Protein AF-A0A1D2M9D1-F1 (afdb_monomer_lite)

Foldseek 3Di:
DCPVVVVVVVVVVVVVVVVVVVVVVVVVLVVQLPDDADADDPDQPVNASHKHKFKFFWDPVLKAWADFDFDDDPVCVVVVVVVPDDPPDPPPGQTWTWIWIWTQTPPPRDIDIDGPDTDGHPCPVVPPPDGDMDMDIDGDHDADDDDPPFDQDDPPDSYGNGDDDPD

Structure (mmCIF, N/CA/C/O backbone):
data_AF-A0A1D2M9D1-F1
#
_entry.id   AF-A0A1D2M9D1-F1
#
loop_
_atom_site.group_PDB
_atom_site.id
_atom_site.type_symbol
_atom_site.label_atom_id
_atom_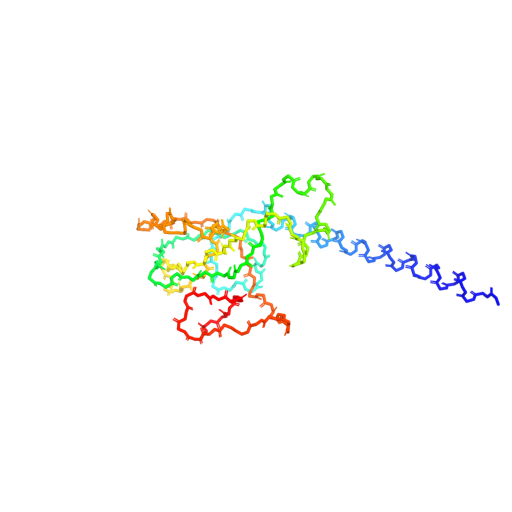site.label_alt_id
_atom_site.label_comp_id
_atom_site.label_asym_id
_atom_site.label_entity_id
_atom_site.label_seq_id
_atom_site.pdbx_PDB_ins_code
_atom_site.Cartn_x
_atom_site.Cartn_y
_atom_site.Cartn_z
_atom_site.occupancy
_atom_site.B_iso_or_equiv
_atom_site.auth_seq_id
_atom_site.auth_comp_id
_atom_site.auth_asym_id
_atom_site.auth_atom_id
_atom_site.pdbx_PDB_model_num
ATOM 1 N N . MET A 1 1 ? 38.307 11.475 -31.146 1.00 76.56 1 MET A N 1
ATOM 2 C CA . MET A 1 1 ? 37.124 12.365 -31.066 1.00 76.56 1 MET A CA 1
ATOM 3 C C . MET A 1 1 ? 35.789 11.645 -31.369 1.00 76.56 1 MET A C 1
ATOM 5 O O . MET A 1 1 ? 34.865 12.279 -31.848 1.00 76.56 1 MET A O 1
ATOM 9 N N . LEU A 1 2 ? 35.633 10.344 -31.051 1.00 90.38 2 LEU A N 1
ATOM 10 C CA . LEU A 1 2 ? 34.384 9.578 -31.298 1.00 90.38 2 LEU A CA 1
ATOM 11 C C . LEU A 1 2 ? 33.708 9.040 -30.022 1.00 90.38 2 LEU A C 1
ATOM 13 O O . LEU A 1 2 ? 32.602 8.518 -30.074 1.00 90.38 2 LEU A O 1
ATOM 17 N N . VAL A 1 3 ? 34.332 9.207 -28.856 1.00 94.12 3 VAL A N 1
ATOM 18 C CA . VAL A 1 3 ? 33.818 8.679 -27.579 1.00 94.12 3 VAL A CA 1
ATOM 19 C C . VAL A 1 3 ? 32.537 9.400 -27.137 1.00 94.12 3 VAL A C 1
ATOM 21 O O . VAL A 1 3 ? 31.593 8.768 -26.668 1.00 94.12 3 VAL A O 1
ATOM 24 N N . ILE A 1 4 ? 32.472 10.718 -27.338 1.00 92.62 4 ILE A N 1
ATOM 25 C CA . ILE A 1 4 ? 31.318 11.555 -26.973 1.00 92.62 4 ILE A CA 1
ATOM 26 C C . ILE A 1 4 ? 30.050 11.176 -27.767 1.00 92.62 4 ILE A C 1
ATOM 28 O O . ILE A 1 4 ? 29.023 10.912 -27.135 1.00 92.62 4 ILE A O 1
ATOM 32 N N . PRO A 1 5 ? 30.071 11.085 -29.115 1.00 92.75 5 PRO A N 1
ATOM 33 C CA . PRO A 1 5 ? 28.871 10.700 -29.859 1.00 92.75 5 PRO A CA 1
ATOM 34 C C . PRO A 1 5 ? 28.446 9.252 -29.581 1.00 92.75 5 PRO A C 1
ATOM 36 O O . PRO A 1 5 ? 27.258 8.992 -29.406 1.00 92.75 5 PRO A O 1
ATOM 39 N N . VAL A 1 6 ? 29.394 8.317 -29.452 1.00 95.50 6 VAL A N 1
ATOM 40 C CA . VAL A 1 6 ? 29.083 6.904 -29.170 1.00 95.50 6 VAL A CA 1
ATOM 41 C C . VAL A 1 6 ? 28.441 6.734 -27.791 1.00 95.50 6 VAL A C 1
ATOM 43 O O . VAL A 1 6 ? 27.422 6.057 -27.666 1.00 95.50 6 VAL A O 1
ATOM 46 N N . SER A 1 7 ? 28.991 7.379 -26.758 1.00 94.94 7 SER A N 1
ATOM 47 C CA . SER A 1 7 ? 28.435 7.310 -25.399 1.00 94.94 7 SER A CA 1
ATOM 48 C C . SER A 1 7 ? 27.043 7.935 -25.313 1.00 94.94 7 SER A C 1
ATOM 50 O O . SER A 1 7 ? 26.147 7.338 -24.721 1.00 94.94 7 SER A O 1
ATOM 52 N N . THR A 1 8 ? 26.815 9.079 -25.960 1.00 94.25 8 THR A N 1
ATOM 53 C CA . THR A 1 8 ? 25.507 9.754 -25.930 1.00 94.25 8 THR A CA 1
ATOM 54 C C . THR A 1 8 ? 24.432 8.943 -26.655 1.00 94.25 8 THR A C 1
ATOM 56 O O . THR A 1 8 ? 23.313 8.828 -26.156 1.00 94.25 8 THR A O 1
ATOM 59 N N . LEU A 1 9 ? 24.766 8.307 -27.783 1.00 95.56 9 LEU A N 1
ATOM 60 C CA . LEU A 1 9 ? 23.853 7.396 -28.480 1.00 95.56 9 LEU A CA 1
ATOM 61 C C . LEU A 1 9 ? 23.548 6.147 -27.647 1.00 95.56 9 LEU A C 1
ATOM 63 O O . LEU A 1 9 ? 22.383 5.770 -27.518 1.00 95.56 9 LEU A O 1
ATOM 67 N N . ALA A 1 10 ? 24.565 5.540 -27.029 1.00 95.19 10 ALA A N 1
ATOM 68 C CA . ALA A 1 10 ? 24.378 4.397 -26.138 1.00 95.19 10 ALA A CA 1
ATOM 69 C C . ALA A 1 10 ? 23.467 4.748 -24.947 1.00 95.19 10 ALA A C 1
ATOM 71 O O . ALA A 1 10 ? 22.543 3.995 -24.625 1.00 95.19 10 ALA A O 1
ATOM 72 N N . LEU A 1 11 ? 23.668 5.922 -24.336 1.00 95.88 11 LEU A N 1
ATOM 73 C CA . LEU A 1 11 ? 22.806 6.429 -23.268 1.00 95.88 11 LEU A CA 1
ATOM 74 C C . LEU A 1 11 ? 21.382 6.707 -23.764 1.00 95.88 11 LEU A C 1
ATOM 76 O O . LEU A 1 11 ? 20.429 6.340 -23.078 1.00 95.88 11 LEU A O 1
ATOM 80 N N . GLY A 1 12 ? 21.218 7.307 -24.945 1.00 95.62 12 GLY A N 1
ATOM 81 C CA . GLY A 1 12 ? 19.906 7.576 -25.538 1.00 95.62 12 GLY A CA 1
ATOM 82 C C . GLY A 1 12 ? 19.109 6.294 -25.787 1.00 95.62 12 GLY A C 1
ATOM 83 O O . GLY A 1 12 ? 17.948 6.189 -25.387 1.00 95.62 12 GLY A O 1
ATOM 84 N N . ILE A 1 13 ? 19.752 5.271 -26.355 1.00 95.50 13 ILE A N 1
ATOM 85 C CA . ILE A 1 13 ? 19.149 3.947 -26.560 1.00 95.50 13 ILE A CA 1
ATOM 86 C C . ILE A 1 13 ? 18.736 3.337 -25.215 1.00 95.50 13 ILE A C 1
ATOM 88 O O . ILE A 1 13 ? 17.598 2.884 -25.059 1.00 95.50 13 ILE A O 1
ATOM 92 N N . TRP A 1 14 ? 19.620 3.372 -24.214 1.00 95.50 14 TRP A N 1
ATOM 93 C CA . TRP A 1 14 ? 19.312 2.856 -22.881 1.00 95.50 14 TRP A CA 1
ATOM 94 C C . TRP A 1 14 ? 18.129 3.580 -22.233 1.00 95.50 14 TRP A C 1
ATOM 96 O O . TRP A 1 14 ? 17.254 2.928 -21.660 1.00 95.50 14 TRP A O 1
ATOM 106 N N . GLN A 1 15 ? 18.055 4.908 -22.353 1.00 93.19 15 GLN A N 1
ATOM 107 C CA . GLN A 1 15 ? 16.934 5.687 -21.830 1.00 93.19 15 GLN A CA 1
ATOM 108 C C . GLN A 1 15 ? 15.599 5.247 -22.440 1.00 93.19 15 GLN A C 1
ATOM 110 O O . GLN A 1 15 ? 14.628 5.079 -21.698 1.00 93.19 15 GLN A O 1
ATOM 115 N N . VAL A 1 16 ? 15.546 4.976 -23.750 1.00 92.88 16 VAL A N 1
ATOM 116 C CA . VAL A 1 16 ? 14.332 4.475 -24.418 1.00 92.88 16 VAL A CA 1
ATOM 117 C C . VAL A 1 16 ? 13.948 3.088 -23.901 1.00 92.88 16 VAL A C 1
ATOM 119 O O . VAL A 1 16 ? 12.788 2.868 -23.543 1.00 92.88 16 VAL A O 1
ATOM 122 N N . PHE A 1 17 ? 14.900 2.157 -23.785 1.00 92.25 17 PHE A N 1
ATOM 123 C CA . PHE A 1 17 ? 14.633 0.832 -23.209 1.00 92.25 17 PHE A CA 1
ATOM 124 C C . PHE A 1 17 ? 14.141 0.923 -21.763 1.00 92.25 17 PHE A C 1
ATOM 126 O O . PHE A 1 17 ? 13.150 0.290 -21.389 1.00 92.25 17 PHE A O 1
ATOM 133 N N . ARG A 1 18 ? 14.791 1.760 -20.950 1.00 93.44 18 ARG A N 1
ATOM 134 C CA . ARG A 1 18 ? 14.426 1.990 -19.551 1.00 93.44 18 ARG A CA 1
ATOM 135 C C . ARG A 1 18 ? 13.030 2.591 -19.425 1.00 93.44 18 ARG A C 1
ATOM 137 O O . ARG A 1 18 ? 12.277 2.198 -18.533 1.00 93.44 18 ARG A O 1
ATOM 144 N N . TRP A 1 19 ? 12.677 3.520 -20.307 1.00 92.50 19 TRP A N 1
ATOM 145 C CA . TRP A 1 19 ? 11.345 4.112 -20.366 1.00 92.50 19 TRP A CA 1
ATOM 146 C C . TRP A 1 19 ? 10.281 3.082 -20.762 1.00 92.50 19 TRP A C 1
ATOM 148 O O . TRP A 1 19 ? 9.267 2.971 -20.073 1.00 92.50 19 TRP A O 1
ATOM 158 N N . ARG A 1 20 ? 10.535 2.257 -21.788 1.00 92.56 20 ARG A N 1
ATOM 159 C CA . ARG A 1 20 ? 9.628 1.169 -22.199 1.00 92.56 20 ARG A CA 1
ATOM 160 C C . ARG A 1 20 ? 9.390 0.158 -21.081 1.00 92.56 20 ARG A C 1
ATOM 162 O O . ARG A 1 20 ? 8.253 -0.242 -20.852 1.00 92.56 20 ARG A O 1
ATOM 169 N N . TRP A 1 21 ? 10.438 -0.214 -20.350 1.00 92.06 21 TRP A N 1
ATOM 170 C CA . TRP A 1 21 ? 10.308 -1.066 -19.169 1.00 92.06 21 TRP A CA 1
ATOM 171 C C . TRP A 1 21 ? 9.413 -0.420 -18.102 1.00 92.06 21 TRP A C 1
ATOM 173 O O . TRP A 1 21 ? 8.465 -1.049 -17.637 1.00 92.06 21 TRP A O 1
ATOM 183 N N . LYS A 1 22 ? 9.643 0.861 -17.768 1.00 91.38 22 LYS A N 1
ATOM 184 C CA . LYS A 1 22 ? 8.795 1.589 -16.807 1.00 91.38 22 LYS A CA 1
ATOM 185 C C . LYS A 1 22 ? 7.331 1.643 -17.243 1.00 91.38 22 LYS A C 1
ATOM 187 O O . LYS A 1 22 ? 6.450 1.467 -16.406 1.00 91.38 22 LYS A O 1
ATOM 192 N N . LEU A 1 23 ? 7.067 1.870 -18.528 1.00 91.25 23 LEU A N 1
ATOM 193 C CA . LEU A 1 23 ? 5.713 1.830 -19.081 1.00 91.25 23 LEU A CA 1
ATOM 194 C C . LEU A 1 23 ? 5.052 0.466 -18.881 1.00 91.25 23 LEU A C 1
ATOM 196 O O . LEU A 1 23 ? 3.898 0.415 -18.462 1.00 91.25 23 LEU A O 1
ATOM 200 N N . GLY A 1 24 ? 5.786 -0.623 -19.132 1.00 90.75 24 GLY A N 1
ATOM 201 C CA . GLY A 1 24 ? 5.315 -1.986 -18.884 1.00 90.75 24 GLY A CA 1
ATOM 202 C C . GLY A 1 24 ? 4.906 -2.200 -17.426 1.00 90.75 24 GLY A C 1
ATOM 203 O O . GLY A 1 24 ? 3.799 -2.662 -17.165 1.00 90.75 24 GLY A O 1
ATOM 204 N N . LEU A 1 25 ? 5.740 -1.754 -16.481 1.00 87.06 25 LEU A N 1
ATOM 205 C CA . LEU A 1 25 ? 5.441 -1.826 -15.045 1.00 87.06 25 LEU A CA 1
ATOM 206 C C . LEU A 1 25 ? 4.180 -1.038 -14.668 1.00 87.06 25 LEU A C 1
ATOM 208 O O . LEU A 1 25 ? 3.351 -1.519 -13.899 1.00 87.06 25 LEU A O 1
ATOM 212 N N . ILE A 1 26 ? 4.017 0.178 -15.199 1.00 86.88 26 ILE A N 1
ATOM 213 C CA . ILE A 1 26 ? 2.822 0.998 -14.946 1.00 86.88 26 ILE A CA 1
ATOM 214 C C . ILE A 1 26 ? 1.573 0.303 -15.494 1.00 86.88 26 ILE A C 1
ATOM 216 O O . ILE A 1 26 ? 0.542 0.272 -14.820 1.00 86.88 26 ILE A O 1
ATOM 220 N N . ALA A 1 27 ? 1.659 -0.258 -16.701 1.00 88.88 27 ALA A N 1
ATOM 221 C CA . ALA A 1 27 ? 0.552 -0.966 -17.327 1.00 88.88 27 ALA A CA 1
ATOM 222 C C . ALA A 1 27 ? 0.147 -2.209 -16.521 1.00 88.88 27 ALA A C 1
ATOM 224 O O . ALA A 1 27 ? -1.043 -2.415 -16.286 1.00 88.88 27 ALA A O 1
ATOM 225 N N . GLU A 1 28 ? 1.114 -2.998 -16.055 1.00 87.88 28 GLU A N 1
ATOM 226 C CA . GLU A 1 28 ? 0.875 -4.168 -15.208 1.00 87.88 28 GLU A CA 1
ATOM 227 C C . GLU A 1 28 ? 0.223 -3.778 -13.876 1.00 87.88 28 GLU A C 1
ATOM 229 O O . GLU A 1 28 ? -0.850 -4.282 -13.549 1.00 87.88 28 GLU A O 1
ATOM 234 N N . MET A 1 29 ? 0.790 -2.804 -13.153 1.00 84.00 29 MET A N 1
ATOM 235 C CA . MET A 1 29 ? 0.207 -2.317 -11.896 1.00 84.00 29 MET A CA 1
ATOM 236 C C . MET A 1 29 ? -1.222 -1.800 -12.089 1.00 84.00 29 MET A C 1
ATOM 238 O O . MET A 1 29 ? -2.102 -2.089 -11.274 1.00 84.00 29 MET A O 1
ATOM 242 N N . ARG A 1 30 ? -1.478 -1.054 -13.174 1.00 85.31 30 ARG A N 1
ATOM 243 C CA . ARG A 1 30 ? -2.815 -0.536 -13.493 1.00 85.31 30 ARG A CA 1
ATOM 244 C C . ARG A 1 30 ? -3.801 -1.674 -13.752 1.00 85.31 30 ARG A C 1
ATOM 246 O O . ARG A 1 30 ? -4.905 -1.621 -13.224 1.00 85.31 30 ARG A O 1
ATOM 253 N N . ARG A 1 31 ? -3.406 -2.707 -14.504 1.00 85.56 31 ARG A N 1
ATOM 254 C CA . ARG A 1 31 ? -4.239 -3.896 -14.754 1.00 85.56 31 ARG A CA 1
ATOM 255 C C . ARG A 1 31 ? -4.590 -4.616 -13.455 1.00 85.56 31 ARG A C 1
ATOM 257 O O . ARG A 1 31 ? -5.764 -4.854 -13.201 1.00 85.56 31 ARG A O 1
ATOM 264 N N . THR A 1 32 ? -3.603 -4.883 -12.604 1.00 84.38 32 THR A N 1
ATOM 265 C CA . THR A 1 32 ? -3.819 -5.586 -11.329 1.00 84.38 32 THR A CA 1
ATOM 266 C C . THR A 1 32 ? -4.691 -4.782 -10.362 1.00 84.38 32 THR A C 1
ATOM 268 O O . THR A 1 32 ? -5.524 -5.355 -9.665 1.00 84.38 32 THR A O 1
ATOM 271 N N . THR A 1 33 ? -4.557 -3.452 -10.360 1.00 83.31 33 THR A N 1
ATOM 272 C CA . THR A 1 33 ? -5.372 -2.562 -9.514 1.00 83.31 33 THR A CA 1
ATOM 273 C C . THR A 1 33 ? -6.824 -2.468 -9.996 1.00 83.31 33 THR A C 1
ATOM 275 O O . THR A 1 33 ? -7.738 -2.289 -9.189 1.00 83.31 33 THR A O 1
ATOM 278 N N . LEU A 1 34 ? -7.053 -2.542 -11.310 1.00 86.00 34 LEU A N 1
ATOM 279 C CA . LEU A 1 34 ? -8.391 -2.463 -11.903 1.00 86.00 34 LEU A CA 1
ATOM 280 C C . LEU A 1 34 ? -9.135 -3.804 -11.908 1.00 86.00 34 LEU A C 1
ATOM 282 O O . LEU A 1 34 ? -10.350 -3.783 -12.052 1.00 86.00 34 LEU A O 1
ATOM 286 N N . ALA A 1 35 ? -8.435 -4.926 -11.724 1.00 86.38 35 ALA A N 1
ATOM 287 C CA . ALA A 1 35 ? -9.038 -6.253 -11.645 1.00 86.38 35 ALA A CA 1
ATOM 288 C C . ALA A 1 35 ? -10.035 -6.385 -10.478 1.00 86.38 35 ALA A C 1
ATOM 290 O O . ALA A 1 35 ? -9.930 -5.677 -9.467 1.00 86.38 35 ALA A O 1
ATOM 291 N N . ASP A 1 36 ? -10.977 -7.318 -10.625 1.00 86.38 36 ASP A N 1
ATOM 292 C CA . ASP A 1 36 ? -12.023 -7.553 -9.635 1.00 86.38 36 ASP A CA 1
ATOM 293 C C . ASP A 1 36 ? -11.461 -8.046 -8.291 1.00 86.38 36 ASP A C 1
ATOM 295 O O . ASP A 1 36 ? -10.434 -8.741 -8.254 1.00 86.38 36 ASP A O 1
ATOM 299 N N . PRO A 1 37 ? -12.110 -7.680 -7.169 1.00 86.00 37 PRO A N 1
ATOM 300 C CA . PRO A 1 37 ? -11.716 -8.150 -5.850 1.00 86.00 37 PRO A CA 1
ATOM 301 C C . PRO A 1 37 ? -11.776 -9.675 -5.761 1.00 86.00 37 PRO A C 1
ATOM 303 O O . PRO A 1 37 ? -12.746 -10.301 -6.177 1.00 86.00 37 PRO A O 1
ATOM 306 N N . VAL A 1 38 ? -10.738 -10.275 -5.182 1.00 85.31 38 VAL A N 1
ATOM 307 C CA . VAL A 1 38 ? -10.675 -11.724 -4.936 1.00 85.31 38 VAL A CA 1
ATOM 308 C C . VAL A 1 38 ? -10.737 -11.982 -3.427 1.00 85.31 38 VAL A C 1
ATOM 310 O O . VAL A 1 38 ? -10.159 -11.198 -2.669 1.00 85.31 38 VAL A O 1
ATOM 313 N N . PRO A 1 39 ? -11.411 -13.046 -2.951 1.00 84.56 39 PRO A N 1
ATOM 314 C CA . PRO A 1 39 ? -11.391 -13.402 -1.532 1.00 84.56 39 PRO A CA 1
ATOM 315 C C . PRO A 1 39 ? -9.955 -13.626 -1.050 1.00 84.56 39 PRO A C 1
ATOM 317 O O . PRO A 1 39 ? -9.125 -14.139 -1.804 1.00 84.56 39 PRO A O 1
ATOM 320 N N . LEU A 1 40 ? -9.659 -13.240 0.196 1.00 78.94 40 LEU A N 1
ATOM 321 C CA . LEU A 1 40 ? -8.315 -13.342 0.769 1.00 78.94 40 LEU A CA 1
ATOM 322 C C . LEU A 1 40 ? -7.792 -14.791 0.713 1.00 78.94 40 LEU A C 1
ATOM 324 O 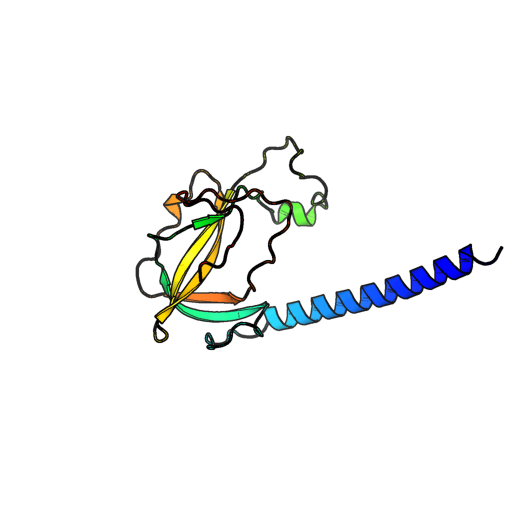O . LEU A 1 40 ? -8.301 -15.660 1.423 1.00 78.94 40 LEU A O 1
ATOM 328 N N . PRO A 1 41 ? -6.760 -15.082 -0.094 1.00 76.31 41 PRO A N 1
ATOM 329 C CA . PRO A 1 41 ? -6.172 -16.409 -0.129 1.00 76.31 41 PRO A CA 1
ATOM 330 C C . PRO A 1 41 ? -5.067 -16.529 0.925 1.00 76.31 41 PRO A C 1
ATOM 332 O O . PRO A 1 41 ? -4.407 -15.552 1.271 1.00 76.31 41 PRO A O 1
ATOM 335 N N . ARG A 1 42 ? -4.781 -17.762 1.361 1.00 71.19 42 ARG A N 1
ATOM 336 C CA . ARG A 1 42 ? -3.757 -18.063 2.385 1.00 71.19 42 ARG A CA 1
ATOM 337 C C . ARG A 1 42 ? -2.329 -17.611 2.031 1.00 71.19 42 ARG A C 1
ATOM 339 O O . ARG A 1 42 ? -1.478 -17.532 2.905 1.00 71.19 42 ARG A O 1
ATOM 346 N N . LYS A 1 43 ? -2.021 -17.359 0.752 1.00 73.94 43 LYS A N 1
ATOM 347 C CA . LYS A 1 43 ? -0.694 -16.902 0.298 1.00 73.94 43 LYS A CA 1
ATOM 348 C C . LYS A 1 43 ? -0.800 -15.542 -0.385 1.00 73.94 43 LYS A C 1
ATOM 350 O O . LYS A 1 43 ? -1.243 -15.446 -1.527 1.00 73.94 43 LYS A O 1
ATOM 355 N N . ILE A 1 44 ? -0.340 -14.506 0.312 1.00 72.62 44 ILE A N 1
ATOM 356 C CA . ILE A 1 44 ? -0.488 -13.097 -0.086 1.00 72.62 44 ILE A CA 1
ATOM 357 C C . ILE A 1 44 ? 0.705 -12.599 -0.933 1.00 72.62 44 ILE A C 1
ATOM 359 O O . ILE A 1 44 ? 0.598 -11.609 -1.655 1.00 72.62 44 ILE A O 1
ATOM 363 N N . GLU A 1 45 ? 1.834 -13.316 -0.933 1.00 70.81 45 GLU A N 1
ATOM 364 C CA . GLU A 1 45 ? 3.105 -12.881 -1.545 1.00 70.81 45 GLU A CA 1
ATOM 365 C C . GLU A 1 45 ? 3.010 -12.503 -3.032 1.00 70.81 45 GLU A C 1
ATOM 367 O O . GLU A 1 45 ? 3.711 -11.601 -3.496 1.00 70.81 45 GLU A O 1
ATOM 372 N N . LYS A 1 46 ? 2.135 -13.175 -3.788 1.00 70.81 46 LYS A N 1
ATOM 373 C CA . LYS A 1 46 ? 1.968 -12.969 -5.237 1.00 70.81 46 LYS A CA 1
ATOM 374 C C . LYS A 1 46 ? 0.871 -11.962 -5.598 1.00 70.81 46 LYS A C 1
ATOM 376 O O . LYS A 1 46 ? 0.602 -11.762 -6.777 1.00 70.81 46 LYS A O 1
ATOM 381 N N . LEU A 1 47 ? 0.219 -11.348 -4.611 1.00 77.62 47 LEU A N 1
ATOM 382 C CA . LEU A 1 47 ? -0.986 -10.529 -4.808 1.00 77.62 47 LEU A CA 1
ATOM 383 C C . LEU A 1 47 ? -0.736 -9.036 -4.643 1.00 77.62 47 LEU A C 1
ATOM 385 O O . LEU A 1 47 ? -1.676 -8.273 -4.456 1.00 77.62 47 LEU A O 1
ATOM 389 N N . GLU A 1 48 ? 0.520 -8.605 -4.721 1.00 80.81 48 GLU A N 1
ATOM 390 C CA . GLU A 1 48 ? 0.864 -7.191 -4.629 1.00 80.81 48 GLU A CA 1
ATOM 391 C C . GLU A 1 48 ? 0.059 -6.368 -5.651 1.00 80.81 48 GLU A C 1
ATOM 393 O O . GLU A 1 48 ? -0.011 -6.724 -6.826 1.00 80.81 48 GLU A O 1
ATOM 398 N N . TYR A 1 49 ? -0.567 -5.280 -5.193 1.00 81.19 49 TYR A N 1
ATOM 399 C CA . TYR A 1 49 ? -1.466 -4.414 -5.971 1.00 81.19 49 TYR A CA 1
ATOM 400 C C . TYR A 1 49 ? -2.826 -5.012 -6.357 1.00 81.19 49 TYR A C 1
ATOM 402 O O . TYR A 1 49 ? -3.613 -4.314 -6.997 1.00 81.19 49 TYR A O 1
ATOM 410 N N . ARG A 1 50 ? -3.155 -6.249 -5.958 1.00 84.62 50 ARG A N 1
ATOM 411 C CA . ARG A 1 50 ? -4.492 -6.814 -6.190 1.00 84.62 50 ARG A CA 1
ATOM 412 C C . ARG A 1 50 ? -5.467 -6.361 -5.103 1.00 84.62 50 ARG A C 1
ATOM 414 O O . ARG A 1 50 ? -5.106 -6.271 -3.926 1.00 84.62 50 ARG A O 1
ATOM 421 N N . LYS A 1 51 ? -6.713 -6.101 -5.502 1.00 87.25 51 LYS A N 1
ATOM 422 C CA . LYS A 1 51 ? -7.835 -5.910 -4.582 1.00 87.25 51 LYS A CA 1
ATOM 423 C C . LYS A 1 51 ? -8.233 -7.241 -3.948 1.00 87.25 51 LYS A C 1
ATOM 425 O O . LYS A 1 51 ? -8.374 -8.247 -4.646 1.00 87.25 51 LYS A O 1
ATOM 430 N N . VAL A 1 52 ? -8.424 -7.229 -2.637 1.00 87.62 52 VAL A N 1
ATOM 431 C CA . VAL A 1 52 ? -8.906 -8.370 -1.861 1.00 87.62 52 VAL A CA 1
ATOM 432 C C . VAL A 1 52 ? -10.104 -7.975 -1.020 1.00 87.62 52 VAL A C 1
ATOM 434 O O . VAL A 1 52 ? -10.146 -6.866 -0.484 1.00 87.62 52 VAL A O 1
ATOM 437 N N . GLN A 1 53 ? -11.063 -8.889 -0.925 1.00 89.06 53 GLN A N 1
ATOM 438 C CA . GLN A 1 53 ? -12.255 -8.756 -0.096 1.00 89.06 53 GLN A CA 1
ATOM 439 C C . GLN A 1 53 ? -12.085 -9.612 1.157 1.00 89.06 53 GLN A C 1
ATOM 441 O O . GLN A 1 53 ? -11.687 -10.779 1.072 1.00 89.06 53 GLN A O 1
ATOM 446 N N . VAL A 1 54 ? -12.322 -9.007 2.320 1.00 88.44 54 VAL A N 1
ATOM 447 C CA . VAL A 1 54 ? -12.120 -9.642 3.624 1.00 88.44 54 VAL A CA 1
ATOM 448 C C . VAL A 1 54 ? -13.257 -9.259 4.556 1.00 88.44 54 VAL A C 1
ATOM 450 O O . VAL A 1 54 ? -13.612 -8.085 4.642 1.00 88.44 54 VAL A O 1
ATOM 453 N N . LYS A 1 55 ? -13.786 -10.239 5.285 1.00 90.06 55 LYS A N 1
ATOM 454 C CA . LYS A 1 55 ? -14.796 -10.042 6.324 1.00 90.06 55 LYS A CA 1
ATOM 455 C C . LYS A 1 55 ? -14.206 -10.360 7.697 1.00 90.06 55 LYS A C 1
ATOM 457 O O . LYS A 1 55 ? -13.400 -11.284 7.825 1.00 90.06 55 LYS A O 1
ATOM 462 N N . GLY A 1 56 ? -14.555 -9.567 8.700 1.00 89.69 56 GLY A N 1
ATOM 463 C CA . GLY A 1 56 ? -13.950 -9.664 10.023 1.00 89.69 56 GLY A CA 1
ATOM 464 C C . GLY A 1 56 ? -14.216 -8.443 10.891 1.00 89.69 56 GLY A C 1
ATOM 465 O O . GLY A 1 56 ? -15.083 -7.629 10.586 1.00 89.69 56 GLY A O 1
ATOM 466 N N . GLU A 1 57 ? -13.454 -8.307 11.969 1.00 90.06 57 GLU A N 1
ATOM 467 C CA . GLU A 1 57 ? -13.640 -7.245 12.959 1.00 90.06 57 GLU A CA 1
ATOM 468 C C . GLU A 1 57 ? -12.346 -6.458 13.199 1.00 90.06 57 GLU A C 1
ATOM 470 O O . GLU A 1 57 ? -11.240 -7.007 13.183 1.00 90.06 57 GLU A O 1
ATOM 475 N N . PHE A 1 58 ? -12.481 -5.148 13.417 1.00 87.62 58 PHE A N 1
ATOM 476 C CA . PHE A 1 58 ? -11.359 -4.271 13.745 1.00 87.62 58 PHE A CA 1
ATOM 477 C C . PHE A 1 58 ? -11.017 -4.332 15.234 1.00 87.62 58 PHE A C 1
ATOM 479 O O . PHE A 1 58 ? -11.865 -4.098 16.090 1.00 87.62 58 PHE A O 1
ATOM 486 N N . ASP A 1 59 ? -9.739 -4.548 15.541 1.00 86.94 59 ASP A N 1
ATOM 487 C CA . ASP A 1 59 ? -9.216 -4.432 16.898 1.00 86.94 59 ASP A CA 1
ATOM 488 C C . ASP A 1 59 ? -8.628 -3.030 17.115 1.00 86.94 59 ASP A C 1
ATOM 490 O O . ASP A 1 59 ? -7.493 -2.732 16.733 1.00 86.94 59 ASP A O 1
ATOM 494 N N . TYR A 1 60 ? -9.419 -2.148 17.727 1.00 85.12 60 TYR A N 1
ATOM 495 C CA . TYR A 1 60 ? -9.002 -0.777 18.032 1.00 85.12 60 TYR A CA 1
ATOM 496 C C . TYR A 1 60 ? -8.045 -0.670 19.221 1.00 85.12 60 TYR A C 1
ATOM 498 O O . TYR A 1 60 ? -7.377 0.356 19.348 1.00 85.12 60 TYR A O 1
ATOM 506 N N . SER A 1 61 ? -7.956 -1.696 20.075 1.00 81.88 61 SER A N 1
ATOM 507 C CA . SER A 1 61 ? -7.081 -1.662 21.255 1.00 81.88 61 SER A CA 1
ATOM 508 C C . SER A 1 61 ? -5.601 -1.623 20.862 1.00 81.88 61 SER A C 1
ATOM 510 O O . SER A 1 61 ? -4.804 -0.934 21.493 1.00 81.88 61 SER A 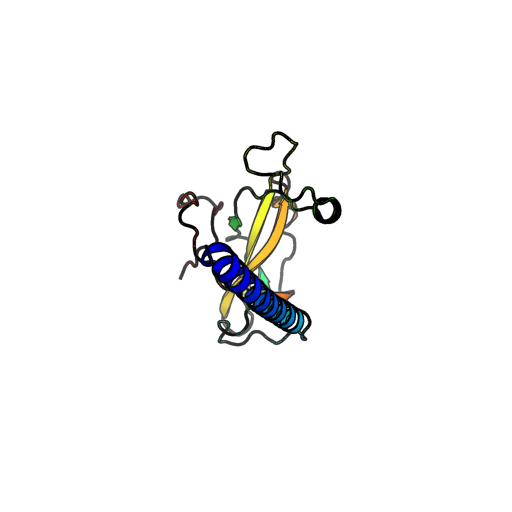O 1
ATOM 512 N N . ASN A 1 62 ? -5.272 -2.278 19.747 1.00 81.75 62 ASN A N 1
ATOM 513 C CA . ASN A 1 62 ? -3.927 -2.393 19.188 1.00 81.75 62 ASN A CA 1
ATOM 514 C C . ASN A 1 62 ? -3.716 -1.475 17.968 1.00 81.75 62 ASN A C 1
ATOM 516 O O . ASN A 1 62 ? -2.936 -1.784 17.066 1.00 81.75 62 ASN A O 1
ATOM 520 N N . GLN A 1 63 ? -4.446 -0.358 17.890 1.00 82.81 63 GLN A N 1
ATOM 521 C CA . GLN A 1 63 ? -4.299 0.603 16.799 1.00 82.81 63 GLN A CA 1
ATOM 522 C C . GLN A 1 63 ? -2.957 1.341 16.887 1.00 82.81 63 GLN A C 1
ATOM 524 O O . GLN A 1 63 ? -2.558 1.838 17.939 1.00 82.81 63 GLN A O 1
ATOM 529 N N . VAL A 1 64 ? -2.295 1.470 15.739 1.00 85.19 64 VAL A N 1
ATOM 530 C CA . VAL A 1 64 ? -0.975 2.085 15.622 1.00 85.19 64 VAL A CA 1
ATOM 531 C C . VAL A 1 64 ? -1.012 3.244 14.635 1.00 85.19 64 VAL A C 1
ATOM 533 O O . VAL A 1 64 ? -1.582 3.153 13.545 1.00 85.19 64 VAL A O 1
ATOM 536 N N . LEU A 1 65 ? -0.353 4.339 14.997 1.00 83.75 65 LEU A N 1
ATOM 537 C CA . LEU A 1 65 ? -0.166 5.506 14.148 1.00 83.75 65 LEU A CA 1
ATOM 538 C C . LEU A 1 65 ? 1.210 5.440 13.494 1.00 83.75 65 LEU A C 1
ATOM 540 O O . LEU A 1 65 ? 2.215 5.267 14.177 1.00 83.75 65 LEU A O 1
ATOM 544 N N . ILE A 1 66 ? 1.277 5.598 12.170 1.00 82.50 66 ILE A N 1
ATOM 545 C CA . ILE A 1 66 ? 2.553 5.721 11.464 1.00 82.50 66 ILE A CA 1
ATOM 546 C C . ILE A 1 66 ? 2.875 7.178 11.160 1.00 82.50 66 ILE A C 1
ATOM 548 O O . ILE A 1 66 ? 2.260 7.735 10.249 1.00 82.50 66 ILE A O 1
ATOM 552 N N . GLY A 1 67 ? 3.888 7.689 11.878 1.00 68.88 67 GLY A N 1
ATOM 553 C CA . GLY A 1 67 ? 4.757 8.853 11.640 1.00 68.88 67 GLY A CA 1
ATOM 554 C C . GLY A 1 67 ? 4.114 10.196 11.262 1.00 68.88 67 GLY A C 1
ATOM 555 O O . GLY A 1 67 ? 3.034 10.230 10.689 1.00 68.88 67 GLY A O 1
ATOM 556 N N . PRO A 1 68 ? 4.801 11.333 11.476 1.00 71.06 68 PRO A N 1
ATOM 557 C CA . PRO A 1 68 ? 4.391 12.575 10.838 1.00 71.06 68 PRO A CA 1
ATOM 558 C C . PRO A 1 68 ? 4.587 12.444 9.319 1.00 71.06 68 PRO A C 1
ATOM 560 O O . PRO A 1 68 ? 5.702 12.325 8.811 1.00 71.06 68 PRO A O 1
ATOM 563 N N . ARG A 1 69 ? 3.479 12.426 8.585 1.00 74.00 69 ARG A N 1
ATOM 564 C CA . ARG A 1 69 ? 3.396 12.364 7.125 1.00 74.00 69 ARG A CA 1
ATOM 565 C C . ARG A 1 69 ? 2.738 13.643 6.637 1.00 74.00 69 ARG A C 1
ATOM 567 O O . ARG A 1 69 ? 1.675 14.017 7.133 1.00 74.00 69 ARG A O 1
ATOM 574 N N . ALA A 1 70 ? 3.362 14.301 5.669 1.00 71.44 70 ALA A N 1
ATOM 575 C CA . ALA A 1 70 ? 2.746 15.433 4.995 1.00 71.44 70 ALA A CA 1
ATOM 576 C C . ALA A 1 70 ? 1.542 14.949 4.174 1.00 71.44 70 ALA A C 1
ATOM 578 O O . ALA A 1 70 ? 1.623 13.919 3.496 1.00 71.44 70 ALA A O 1
ATOM 579 N N . LEU A 1 71 ? 0.435 15.688 4.235 1.00 71.62 71 LEU A N 1
ATOM 580 C CA . LEU A 1 71 ? -0.695 15.459 3.343 1.00 71.62 71 LEU A CA 1
ATOM 581 C C . LEU A 1 71 ? -0.252 15.681 1.892 1.00 71.62 71 LEU A C 1
ATOM 583 O O . LEU A 1 71 ? 0.257 16.746 1.552 1.00 71.62 71 LEU A O 1
ATOM 587 N N . VAL A 1 72 ? -0.486 14.689 1.035 1.00 65.50 72 VAL A N 1
ATOM 588 C CA . VAL A 1 72 ? -0.378 14.856 -0.418 1.00 65.50 72 VAL A CA 1
ATOM 589 C C . VAL A 1 72 ? -1.777 15.180 -0.932 1.00 65.50 72 VAL A C 1
ATOM 591 O O . VAL A 1 72 ? -2.566 14.261 -1.164 1.00 65.50 72 VAL A O 1
ATOM 594 N N . SER A 1 73 ? -2.107 16.469 -1.065 1.00 65.56 73 SER A N 1
ATOM 595 C CA . SER A 1 73 ? -3.389 16.885 -1.649 1.00 65.56 73 SER A CA 1
ATOM 596 C C . SER A 1 73 ? -3.404 16.588 -3.151 1.00 65.56 73 SER A C 1
ATOM 598 O O . SER A 1 73 ? -2.373 16.640 -3.824 1.00 65.56 73 SER A O 1
ATOM 600 N N . SER A 1 74 ? -4.574 16.273 -3.705 1.00 58.44 74 SER A N 1
ATOM 601 C CA . SER A 1 74 ? -4.768 16.154 -5.155 1.00 58.44 74 SER A CA 1
ATOM 602 C C . SER A 1 74 ? -4.481 17.467 -5.888 1.00 58.44 74 SER A C 1
ATOM 604 O O . SER A 1 74 ? -3.993 17.429 -7.014 1.00 58.44 74 SER A O 1
ATOM 606 N N . GLU A 1 75 ? -4.704 18.610 -5.234 1.00 61.59 75 GLU A N 1
ATOM 607 C CA . GLU A 1 75 ? -4.413 19.952 -5.766 1.00 61.59 75 GLU A CA 1
ATOM 608 C C . GLU A 1 75 ? -2.906 20.193 -5.960 1.00 61.59 75 GLU A C 1
ATOM 610 O O . GLU A 1 75 ? -2.480 20.899 -6.878 1.00 61.59 75 GLU A O 1
ATOM 615 N N . ASP A 1 76 ? -2.071 19.547 -5.143 1.00 57.12 76 ASP A N 1
ATOM 616 C CA . ASP A 1 76 ? -0.612 19.621 -5.269 1.00 57.12 76 ASP A CA 1
ATOM 617 C C . ASP A 1 76 ? -0.095 18.806 -6.471 1.00 57.12 76 ASP A C 1
ATOM 619 O O . ASP A 1 76 ? 0.996 19.068 -6.985 1.00 57.12 76 ASP A O 1
ATOM 623 N N . ARG A 1 77 ? -0.875 17.823 -6.953 1.00 53.09 77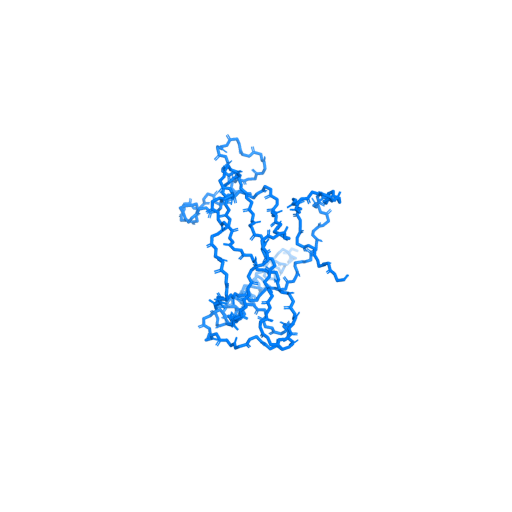 ARG A N 1
ATOM 624 C CA . ARG A 1 77 ? -0.499 16.948 -8.082 1.00 53.09 77 ARG A CA 1
ATOM 625 C C . ARG A 1 77 ? -0.713 17.621 -9.434 1.00 53.09 77 ARG A C 1
ATOM 627 O O . ARG A 1 77 ? 0.055 17.376 -10.359 1.00 53.09 77 ARG A O 1
ATOM 634 N N . THR A 1 78 ? -1.743 18.456 -9.556 1.00 55.16 78 THR A N 1
ATOM 635 C CA . THR A 1 78 ? -2.058 19.215 -10.778 1.00 55.16 78 THR A CA 1
ATOM 636 C C . THR A 1 78 ? -1.163 20.435 -10.956 1.00 55.16 78 THR A C 1
ATOM 638 O O . THR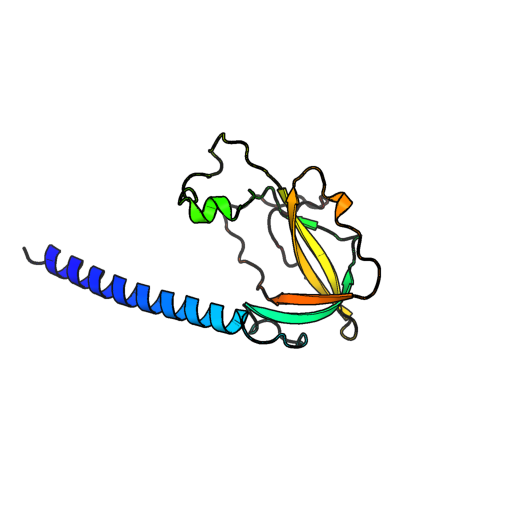 A 1 78 ? -0.884 20.829 -12.082 1.00 55.16 78 THR A O 1
ATOM 641 N N . SER A 1 79 ? -0.668 21.014 -9.862 1.00 56.62 79 SER A N 1
ATOM 642 C CA . SER A 1 79 ? 0.112 22.255 -9.887 1.00 56.62 79 SER A CA 1
ATOM 643 C C . SER A 1 79 ? 1.621 22.062 -10.102 1.00 56.62 79 SER A C 1
ATOM 645 O O . SER A 1 79 ? 2.367 23.039 -10.072 1.00 56.62 79 SER A O 1
ATOM 647 N N . GLY A 1 80 ? 2.112 20.830 -10.305 1.00 52.69 80 GLY A N 1
ATOM 648 C CA . GLY A 1 80 ? 3.535 20.550 -10.577 1.00 52.69 80 GLY A CA 1
ATOM 649 C C . GLY A 1 80 ? 4.499 20.905 -9.430 1.00 52.69 80 GLY A C 1
ATOM 650 O O . GLY A 1 80 ? 5.702 20.672 -9.529 1.00 52.69 80 GLY A O 1
ATOM 651 N N . ARG A 1 81 ? 3.984 21.412 -8.302 1.00 52.25 81 ARG A N 1
ATOM 652 C CA . ARG A 1 81 ? 4.736 21.831 -7.105 1.00 52.25 81 ARG A CA 1
ATOM 653 C C . ARG A 1 81 ? 5.178 20.669 -6.213 1.00 52.25 81 ARG A C 1
ATOM 655 O O . ARG A 1 81 ? 5.750 20.889 -5.146 1.00 52.25 81 ARG A O 1
ATOM 662 N N . GLN A 1 82 ? 4.970 19.431 -6.660 1.00 48.91 82 GLN A N 1
ATOM 663 C CA . GLN A 1 82 ? 5.283 18.212 -5.915 1.00 48.91 82 GLN A CA 1
ATOM 664 C C . GLN A 1 82 ? 6.778 18.076 -5.556 1.00 48.91 82 GLN A C 1
ATOM 666 O O . GLN A 1 82 ? 7.122 17.362 -4.619 1.00 48.91 82 GLN A O 1
ATOM 671 N N . MET A 1 83 ? 7.670 18.787 -6.253 1.00 45.94 83 MET A N 1
ATOM 672 C CA . MET A 1 83 ? 9.116 18.714 -6.017 1.00 45.94 83 MET A CA 1
ATOM 673 C C . MET A 1 83 ? 9.599 19.545 -4.811 1.00 45.94 83 MET A C 1
ATOM 675 O O . MET A 1 83 ? 10.719 19.343 -4.354 1.00 45.94 83 MET A O 1
ATOM 679 N N . SER A 1 84 ? 8.790 20.475 -4.280 1.00 46.38 84 SER A N 1
ATOM 680 C CA . SER A 1 84 ? 9.286 21.541 -3.388 1.00 46.38 84 SER A CA 1
ATOM 681 C C . SER A 1 84 ? 8.680 21.563 -1.981 1.00 46.38 84 SER A C 1
ATOM 683 O O . SER A 1 84 ? 8.596 22.622 -1.360 1.00 46.38 84 SER A O 1
ATOM 685 N N . ARG A 1 85 ? 8.270 20.411 -1.439 1.00 50.56 85 ARG A N 1
ATOM 686 C CA . ARG A 1 85 ? 7.913 20.291 -0.012 1.00 50.56 85 ARG A CA 1
ATOM 687 C C . ARG A 1 85 ? 8.706 19.184 0.672 1.00 50.56 85 ARG A C 1
ATOM 689 O O . ARG A 1 85 ? 8.156 18.208 1.172 1.00 50.56 85 ARG A O 1
ATOM 696 N N . GLY A 1 86 ? 10.030 19.330 0.639 1.00 50.94 86 GLY A N 1
ATOM 697 C CA . GLY A 1 86 ? 10.926 18.593 1.527 1.00 50.94 86 GLY A CA 1
ATOM 698 C C . GLY A 1 86 ? 10.755 19.040 2.983 1.00 50.94 86 GLY A C 1
ATOM 699 O O . GLY A 1 86 ? 10.088 20.033 3.266 1.00 50.94 86 GLY A O 1
ATOM 700 N N . VAL A 1 87 ? 11.421 18.342 3.902 1.00 51.44 87 VAL A N 1
ATOM 701 C CA . VAL A 1 87 ? 11.416 18.588 5.364 1.00 51.44 87 VAL A CA 1
ATOM 702 C C . VAL A 1 87 ? 11.828 20.030 5.747 1.00 51.44 87 VAL A C 1
ATOM 704 O O . VAL A 1 87 ? 11.647 20.450 6.882 1.00 51.44 87 VAL A O 1
ATOM 707 N N . PHE A 1 88 ? 12.331 20.809 4.784 1.00 46.59 88 PHE A N 1
ATOM 708 C CA . PHE A 1 88 ? 12.796 22.189 4.929 1.00 46.59 88 PHE A CA 1
ATOM 709 C C . PHE A 1 88 ? 11.806 23.262 4.426 1.00 46.59 88 PHE A C 1
ATOM 711 O O . PHE A 1 88 ? 12.107 24.449 4.525 1.00 46.59 88 PHE A O 1
ATOM 718 N N . SER A 1 89 ? 10.637 22.907 3.867 1.00 50.34 89 SER A N 1
ATOM 719 C CA . SER A 1 89 ? 9.682 23.921 3.389 1.00 50.34 89 SER A CA 1
ATOM 720 C C . SER A 1 89 ? 8.828 24.468 4.542 1.00 50.34 89 SER A C 1
ATOM 722 O O . SER A 1 89 ? 7.921 23.790 5.023 1.00 50.34 89 SER A O 1
ATOM 724 N N . SER A 1 90 ? 9.077 25.720 4.930 1.00 49.34 90 SER A N 1
ATOM 725 C CA . SER A 1 90 ? 8.366 26.491 5.969 1.00 49.34 90 SER A CA 1
ATOM 726 C C . SER A 1 90 ? 6.903 26.859 5.633 1.00 49.34 90 SER A C 1
ATOM 728 O O . SER A 1 90 ? 6.306 27.707 6.292 1.00 49.34 90 SER A O 1
ATOM 730 N N . GLY A 1 91 ? 6.298 26.276 4.596 1.00 48.31 91 GLY A N 1
ATOM 731 C CA . GLY A 1 91 ? 4.860 26.421 4.356 1.00 48.31 91 GLY A CA 1
ATOM 732 C C . GLY A 1 91 ? 4.080 25.504 5.294 1.00 48.31 91 GLY A C 1
ATOM 733 O O . GLY A 1 91 ? 4.515 24.376 5.517 1.00 48.31 91 GLY A O 1
ATOM 734 N N . SER A 1 92 ? 2.940 25.962 5.819 1.00 51.50 92 SER A N 1
ATOM 735 C CA . SER A 1 92 ? 2.016 25.259 6.725 1.00 51.50 92 SER A CA 1
ATOM 736 C C . SER A 1 92 ? 1.833 23.793 6.321 1.00 51.50 92 SER A C 1
ATOM 738 O O . SER A 1 92 ? 1.015 23.457 5.461 1.00 51.50 92 SER A O 1
ATOM 740 N N . THR A 1 93 ? 2.679 22.905 6.839 1.00 55.34 93 THR A N 1
ATOM 741 C CA . THR A 1 93 ? 2.647 21.491 6.477 1.00 55.34 93 THR A CA 1
ATOM 742 C C . THR A 1 93 ? 1.639 20.868 7.409 1.00 55.34 93 THR A C 1
ATOM 744 O O . THR A 1 93 ? 1.855 20.792 8.617 1.00 55.34 93 THR A O 1
ATOM 747 N N . ARG A 1 94 ? 0.482 20.499 6.849 1.00 63.53 94 ARG A N 1
ATOM 748 C CA . ARG A 1 94 ? -0.478 19.645 7.541 1.00 63.53 94 ARG A CA 1
ATOM 749 C C . ARG A 1 94 ? 0.209 18.305 7.754 1.00 63.53 94 ARG A C 1
ATOM 751 O O . ARG A 1 94 ? 0.213 17.443 6.876 1.00 63.53 94 ARG A O 1
ATOM 758 N N . ASN A 1 95 ? 0.873 18.198 8.896 1.00 72.44 95 ASN A N 1
ATOM 759 C CA . ASN A 1 95 ? 1.416 16.958 9.404 1.00 72.44 95 ASN A CA 1
ATOM 760 C C . ASN A 1 95 ? 0.245 16.129 9.924 1.00 72.44 95 ASN A C 1
ATOM 762 O O . ASN A 1 95 ? -0.665 16.645 10.576 1.00 72.44 95 ASN A O 1
ATOM 766 N N . GLY A 1 96 ? 0.272 14.847 9.617 1.00 79.69 96 GLY A N 1
ATOM 767 C CA . GLY A 1 96 ? -0.703 13.890 10.104 1.00 79.69 96 GLY A CA 1
ATOM 768 C C . GLY A 1 96 ? -0.100 12.507 10.162 1.00 79.69 96 GLY A C 1
ATOM 769 O O . GLY A 1 96 ? 1.094 12.347 9.931 1.00 79.69 96 GLY A O 1
ATOM 770 N N . TYR A 1 97 ? -0.919 11.516 10.462 1.00 83.75 97 TYR A N 1
ATOM 771 C CA . TYR A 1 97 ? -0.484 10.146 10.687 1.00 83.75 97 TYR A CA 1
ATOM 772 C C . TYR A 1 97 ? -1.267 9.198 9.796 1.00 83.75 97 TYR A C 1
ATOM 774 O O . TYR A 1 97 ? -2.433 9.442 9.481 1.00 83.75 97 TYR A O 1
ATOM 782 N N . HIS A 1 98 ? -0.646 8.089 9.403 1.00 86.06 98 HIS A N 1
ATOM 783 C CA . HIS A 1 98 ? -1.408 6.972 8.858 1.00 86.06 98 HIS A CA 1
ATOM 784 C C . HIS A 1 98 ? -1.967 6.119 9.990 1.00 86.06 98 HIS A C 1
ATOM 786 O O . HIS A 1 98 ? -1.205 5.665 10.839 1.00 86.06 98 HIS A O 1
ATOM 792 N N . ILE A 1 99 ? -3.274 5.865 9.980 1.00 88.00 99 ILE A N 1
ATOM 793 C CA . ILE A 1 99 ? -3.891 4.950 10.942 1.00 88.00 99 ILE A CA 1
ATOM 794 C C . ILE A 1 99 ? -3.761 3.527 10.410 1.00 88.00 99 ILE A C 1
ATOM 796 O O . ILE A 1 99 ? -4.284 3.203 9.340 1.00 88.00 99 ILE A O 1
ATOM 800 N N . ILE A 1 100 ? -3.102 2.667 11.178 1.00 88.56 100 ILE A N 1
ATOM 801 C CA . ILE A 1 100 ? -3.090 1.226 10.955 1.00 88.56 100 ILE A CA 1
ATOM 802 C C . ILE A 1 100 ? -3.872 0.566 12.077 1.00 88.56 100 ILE A C 1
ATOM 804 O O . ILE A 1 100 ? -3.575 0.747 13.252 1.00 88.56 100 ILE A O 1
ATOM 808 N N . THR A 1 101 ? -4.901 -0.186 11.711 1.00 89.50 101 THR A N 1
ATOM 809 C CA . THR A 1 101 ? -5.729 -0.927 12.665 1.00 89.50 101 THR A CA 1
ATOM 810 C C . THR A 1 101 ? -5.635 -2.413 12.330 1.00 89.50 101 THR A C 1
ATOM 812 O O . THR A 1 101 ? -5.853 -2.775 11.167 1.00 89.50 101 THR A O 1
ATOM 815 N N . PRO A 1 102 ? -5.277 -3.270 13.300 1.00 90.31 102 PRO A N 1
ATOM 816 C CA . PRO A 1 102 ? -5.370 -4.711 13.132 1.00 90.31 102 PRO A CA 1
ATOM 817 C C . PRO A 1 102 ? -6.814 -5.137 12.848 1.00 90.31 102 PRO A C 1
ATOM 819 O O . PRO A 1 102 ? -7.765 -4.599 13.414 1.00 90.31 102 PRO A O 1
ATOM 822 N N . PHE A 1 103 ? -6.975 -6.093 11.944 1.00 88.94 103 PHE A N 1
ATOM 823 C CA . PHE A 1 103 ? -8.257 -6.622 11.507 1.00 88.94 103 PHE A CA 1
ATOM 824 C C . PHE A 1 103 ? -8.218 -8.142 11.605 1.00 88.94 103 PHE A C 1
ATOM 826 O O . PHE A 1 103 ? -7.381 -8.790 10.970 1.00 88.94 103 PHE A O 1
ATOM 833 N N . LYS A 1 104 ? -9.093 -8.703 12.435 1.00 89.50 104 LYS A N 1
ATOM 834 C CA . LYS A 1 104 ? -9.200 -10.142 12.671 1.00 89.50 104 LYS A CA 1
ATOM 835 C C . LYS A 1 104 ? -10.117 -10.736 11.616 1.00 89.50 104 LYS A C 1
ATOM 837 O O . LYS A 1 104 ? -11.292 -10.381 11.554 1.00 89.50 104 LYS A O 1
ATOM 842 N N . VAL A 1 105 ? -9.571 -11.611 10.777 1.00 87.75 105 VAL A N 1
ATOM 843 C CA . VAL A 1 105 ? -10.308 -12.214 9.663 1.00 87.75 105 VAL A CA 1
ATOM 844 C C . VAL A 1 105 ? -11.192 -13.351 10.170 1.00 87.75 105 VAL A C 1
ATOM 846 O O . VAL A 1 105 ? -10.722 -14.270 10.845 1.00 87.75 105 VAL A O 1
ATOM 849 N N . GLU A 1 106 ? -12.471 -13.307 9.807 1.00 84.69 106 GLU A N 1
ATOM 850 C CA . GLU A 1 106 ? -13.440 -14.353 10.126 1.00 84.69 106 GLU A CA 1
ATOM 851 C C . GLU A 1 106 ? -13.082 -15.649 9.365 1.00 84.69 106 GLU A C 1
ATOM 853 O O . GLU A 1 106 ? -12.802 -15.628 8.168 1.00 84.69 106 GLU A O 1
ATOM 858 N N . GLY A 1 107 ? -13.040 -16.788 10.063 1.00 79.12 107 GLY A N 1
ATOM 859 C CA . GLY A 1 107 ? -12.793 -18.117 9.481 1.00 79.12 107 GLY A CA 1
ATOM 860 C C . GLY A 1 107 ? -11.341 -18.615 9.514 1.00 79.12 107 GLY A C 1
ATOM 861 O O . GLY A 1 107 ? -11.126 -19.796 9.775 1.00 79.12 107 GLY A O 1
ATOM 862 N N . ASN A 1 108 ? -10.341 -17.746 9.319 1.00 72.62 108 ASN A N 1
ATOM 863 C CA . ASN A 1 108 ? -8.925 -18.160 9.308 1.00 72.62 108 ASN A CA 1
ATOM 864 C C . ASN A 1 108 ? -8.163 -17.830 10.602 1.00 72.62 108 ASN A C 1
ATOM 866 O O . ASN A 1 108 ? -7.064 -18.343 10.793 1.00 72.62 108 ASN A O 1
ATOM 870 N N . GLY A 1 109 ? -8.697 -16.960 11.468 1.00 72.62 109 GLY A N 1
ATOM 871 C CA . GLY A 1 109 ? -8.038 -16.546 12.718 1.00 72.62 109 GLY A CA 1
ATOM 872 C C . GLY A 1 109 ? -6.771 -15.696 12.532 1.00 72.62 109 GLY A C 1
ATOM 873 O O . GLY A 1 109 ? -6.176 -15.252 13.511 1.00 72.62 109 GLY A O 1
ATOM 874 N N . GLU A 1 110 ? -6.358 -15.438 11.290 1.00 81.44 110 GLU A N 1
ATOM 875 C CA . GLU A 1 110 ? -5.244 -14.551 10.967 1.00 81.44 110 GLU A CA 1
ATOM 876 C C . GLU A 1 110 ? -5.624 -13.086 11.229 1.00 81.44 110 GLU A C 1
ATOM 878 O O . GLU A 1 110 ? -6.748 -12.647 10.968 1.00 81.44 110 GLU A O 1
ATOM 883 N N . THR A 1 111 ? -4.664 -12.312 11.737 1.00 84.00 111 THR A N 1
ATOM 884 C CA . THR A 1 111 ? -4.814 -10.865 11.930 1.00 84.00 111 THR A CA 1
ATOM 885 C C . THR A 1 111 ? -4.028 -10.135 10.851 1.00 84.00 111 THR A C 1
ATOM 887 O O . THR A 1 111 ? -2.821 -10.323 10.721 1.00 84.00 111 THR A O 1
ATOM 890 N N . ILE A 1 112 ? -4.703 -9.287 10.077 1.00 87.31 112 ILE A N 1
ATOM 891 C CA . ILE A 1 112 ? -4.082 -8.465 9.035 1.00 87.31 112 ILE A CA 1
ATOM 892 C C . ILE A 1 112 ? -3.994 -7.006 9.482 1.00 87.31 112 ILE A C 1
ATOM 894 O O . ILE A 1 112 ? -4.846 -6.506 10.211 1.00 87.31 112 ILE A O 1
ATOM 898 N N . LEU A 1 113 ? -2.972 -6.289 9.019 1.00 88.12 113 LEU A N 1
ATOM 899 C CA . LEU A 1 113 ? -2.813 -4.863 9.305 1.00 88.12 113 LEU A CA 1
ATOM 900 C C . LEU A 1 113 ? -3.426 -4.020 8.185 1.00 88.12 113 LEU A C 1
ATOM 902 O O . LEU A 1 113 ? -2.888 -3.947 7.077 1.00 88.12 113 LEU A O 1
ATOM 906 N N . VAL A 1 114 ? -4.522 -3.324 8.482 1.00 89.38 114 VAL A N 1
ATOM 907 C CA . VAL A 1 114 ? -5.228 -2.481 7.510 1.00 89.38 114 VAL A CA 1
ATOM 908 C C . VAL A 1 114 ? -4.814 -1.025 7.697 1.00 89.38 114 VAL A C 1
ATOM 910 O O . VAL A 1 114 ? -4.995 -0.447 8.766 1.00 89.38 114 VAL A O 1
ATOM 913 N N . ASN A 1 115 ? -4.272 -0.405 6.645 1.00 89.69 115 ASN A N 1
ATOM 914 C CA . ASN A 1 115 ? -4.055 1.044 6.621 1.00 89.69 115 ASN A CA 1
ATOM 915 C C . ASN A 1 115 ? -5.341 1.737 6.172 1.00 89.69 115 ASN A C 1
ATOM 917 O O . ASN A 1 115 ? -5.762 1.575 5.028 1.00 89.69 115 ASN A O 1
ATOM 921 N N . ARG A 1 116 ? -5.944 2.507 7.079 1.00 86.81 116 ARG A N 1
ATOM 922 C CA . ARG A 1 116 ? -7.229 3.188 6.873 1.00 86.81 116 ARG A CA 1
ATOM 923 C C . ARG A 1 116 ? -7.103 4.571 6.238 1.00 86.81 116 ARG A C 1
ATOM 925 O O . ARG A 1 116 ? -8.114 5.214 5.979 1.00 86.81 116 ARG A O 1
ATOM 932 N N . GLY A 1 117 ? -5.883 5.024 5.969 1.00 85.25 117 GLY A N 1
ATOM 933 C CA . GLY A 1 117 ? -5.617 6.307 5.334 1.00 85.25 117 GLY A CA 1
ATOM 934 C C . GLY A 1 117 ? -4.855 7.266 6.236 1.00 85.25 117 GLY A C 1
ATOM 935 O O . GLY A 1 117 ? -4.231 6.868 7.218 1.00 85.25 117 GLY A O 1
ATOM 936 N N . TRP A 1 118 ? -4.830 8.530 5.823 1.00 84.94 118 TRP A N 1
ATOM 937 C CA . TRP A 1 118 ? -4.139 9.616 6.513 1.00 84.94 118 TRP A CA 1
ATOM 938 C C . TRP A 1 118 ? -5.141 10.437 7.323 1.00 84.94 118 TRP A C 1
ATOM 940 O O . TRP A 1 118 ? -6.221 10.752 6.824 1.00 84.94 118 TRP A O 1
ATOM 950 N N . VAL A 1 119 ? -4.769 10.810 8.545 1.00 84.62 119 VAL A N 1
ATOM 951 C CA . VAL A 1 119 ? -5.544 11.711 9.404 1.00 84.62 119 VAL A CA 1
ATOM 952 C C . VAL A 1 119 ? -4.674 12.851 9.903 1.00 84.62 119 VAL A C 1
ATOM 954 O O . VAL A 1 119 ? -3.486 12.674 10.161 1.00 84.62 119 VAL A O 1
ATOM 957 N N . GLU A 1 120 ? -5.272 14.021 10.093 1.00 81.38 120 GLU A N 1
ATOM 958 C CA . GLU A 1 120 ? -4.583 15.158 10.695 1.00 81.38 120 GLU A CA 1
ATOM 959 C C . GLU A 1 120 ? -4.322 14.915 12.192 1.00 81.38 120 GLU A C 1
ATOM 961 O O . GLU A 1 120 ? -5.185 14.396 12.909 1.00 81.38 120 GLU A O 1
ATOM 966 N N . SER A 1 121 ? -3.151 15.342 12.680 1.00 70.25 121 SER A N 1
ATOM 967 C CA . SER A 1 121 ? -2.640 15.062 14.034 1.00 70.25 121 SER A CA 1
ATOM 968 C C . SER A 1 121 ? -3.588 15.397 15.193 1.00 70.25 121 SER A C 1
ATOM 970 O O . SER A 1 121 ? -3.431 14.844 16.275 1.00 70.25 121 SER A O 1
ATOM 972 N N . ARG A 1 122 ? -4.56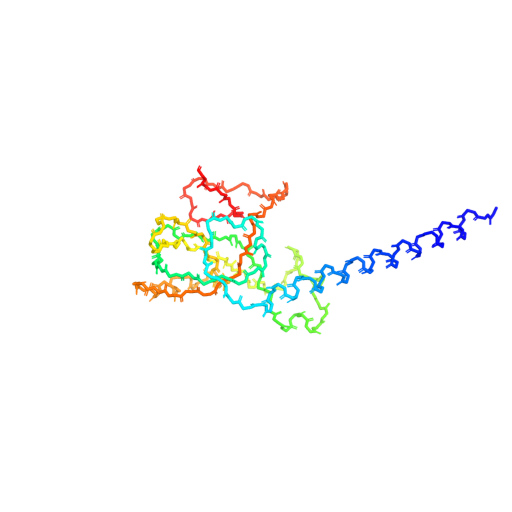1 16.297 15.001 1.00 66.88 122 ARG A N 1
ATOM 973 C CA . ARG A 1 122 ? -5.447 16.799 16.069 1.00 66.88 122 ARG A CA 1
ATOM 974 C C . ARG A 1 122 ? -6.777 16.049 16.227 1.00 66.88 122 ARG A C 1
ATOM 976 O O . ARG A 1 122 ? -7.507 16.354 17.159 1.00 66.88 122 ARG A O 1
ATOM 983 N N . ASN A 1 123 ? -7.124 15.106 15.344 1.00 68.12 123 ASN A N 1
ATOM 984 C CA . ASN A 1 123 ? -8.485 14.539 15.290 1.00 68.12 123 ASN A CA 1
ATOM 985 C C . ASN A 1 123 ? -8.553 12.998 15.213 1.00 68.12 123 ASN A C 1
ATOM 987 O O . ASN A 1 123 ? -9.595 12.465 14.836 1.00 68.12 123 ASN A O 1
ATOM 991 N N . PHE A 1 124 ? -7.494 12.259 15.562 1.00 68.12 124 PHE A N 1
ATOM 992 C CA . PHE A 1 124 ? -7.458 10.802 15.340 1.00 68.12 124 PHE A CA 1
ATOM 993 C C . PHE A 1 124 ? -8.562 10.020 16.089 1.00 68.12 124 PHE A C 1
ATOM 995 O O . PHE A 1 124 ? -9.123 9.083 15.523 1.00 68.12 124 PHE A O 1
ATOM 1002 N N . SER A 1 125 ? -8.957 10.442 17.299 1.00 69.19 125 SER A N 1
ATOM 1003 C CA . SER A 1 125 ? -10.003 9.772 18.095 1.00 69.19 125 SER A CA 1
ATOM 1004 C C . SER A 1 125 ? -11.375 9.735 17.409 1.00 69.19 125 SER A C 1
ATOM 1006 O O . SER A 1 125 ? -12.190 8.871 17.713 1.00 69.19 125 SER A O 1
ATOM 1008 N N . LYS A 1 126 ? -11.627 10.626 16.439 1.00 72.38 126 LYS A N 1
ATOM 1009 C CA . LYS A 1 126 ? -12.876 10.674 15.658 1.00 72.38 126 LYS A CA 1
ATOM 1010 C C . LYS A 1 126 ? -12.974 9.593 14.577 1.00 72.38 126 LYS A C 1
ATOM 1012 O O . LYS A 1 126 ? -13.948 9.578 13.836 1.00 72.38 126 LYS A O 1
ATOM 1017 N N . TYR A 1 127 ? -11.994 8.709 14.421 1.00 70.06 127 TYR A N 1
ATOM 1018 C CA . TYR A 1 127 ? -12.009 7.705 13.348 1.00 70.06 127 TYR A CA 1
ATOM 1019 C C . TYR A 1 127 ? -12.237 6.267 13.853 1.00 70.06 127 TYR A C 1
ATOM 1021 O O . TYR A 1 127 ? -12.231 5.326 13.053 1.00 70.06 127 TYR A O 1
ATOM 1029 N N . ASN A 1 128 ? -12.530 6.091 15.147 1.00 72.12 128 ASN A N 1
ATOM 1030 C CA . ASN A 1 128 ? -12.727 4.795 15.814 1.00 72.12 128 ASN A CA 1
ATOM 1031 C C . ASN A 1 128 ? -14.212 4.403 15.944 1.00 72.12 128 ASN A C 1
ATOM 1033 O O . ASN A 1 128 ? -14.704 4.188 17.044 1.00 72.12 128 ASN A O 1
ATOM 1037 N N . HIS A 1 129 ? -14.937 4.340 14.821 1.00 67.31 129 HIS A N 1
ATOM 1038 C CA . HIS A 1 129 ? -16.406 4.235 14.834 1.00 67.31 129 HIS A CA 1
ATOM 1039 C C . HIS A 1 129 ? -17.005 2.920 14.306 1.00 67.31 129 HIS A C 1
ATOM 1041 O O . HIS A 1 129 ? -18.219 2.761 14.379 1.00 67.31 129 HIS A O 1
ATOM 1047 N N . VAL A 1 130 ? -16.218 1.984 13.761 1.00 70.31 130 VAL A N 1
ATOM 1048 C CA . VAL A 1 130 ? -16.785 0.764 13.153 1.00 70.31 130 VAL A CA 1
ATOM 1049 C C . VAL A 1 130 ? -16.725 -0.385 14.151 1.00 70.31 130 VAL A C 1
ATOM 1051 O O . VAL A 1 130 ? -15.733 -1.098 14.210 1.00 70.31 130 VAL A O 1
ATOM 1054 N N . GLN A 1 131 ? -17.774 -0.549 14.953 1.00 70.62 131 GLN A N 1
ATOM 1055 C CA . GLN A 1 131 ? -17.909 -1.695 15.856 1.00 70.62 131 GLN A CA 1
ATOM 1056 C C . GLN A 1 131 ? -18.650 -2.840 15.151 1.00 70.62 131 GLN A C 1
ATOM 1058 O O . GLN A 1 131 ? -19.652 -2.601 14.478 1.00 70.62 131 GLN A O 1
ATOM 1063 N N . GLY A 1 132 ? -18.160 -4.071 15.318 1.00 79.06 132 GLY A N 1
ATOM 1064 C CA . GLY A 1 132 ? -18.766 -5.286 14.770 1.00 79.06 132 GLY A CA 1
ATOM 1065 C C . GLY A 1 132 ? -18.142 -5.809 13.471 1.00 79.06 132 GLY A C 1
ATOM 1066 O O . GLY A 1 132 ? -17.180 -5.256 12.931 1.00 79.06 132 GLY A O 1
ATOM 1067 N N . SER A 1 133 ? -18.708 -6.918 12.980 1.00 83.56 133 SER A N 1
ATOM 1068 C CA . SER A 1 133 ? -18.260 -7.588 11.754 1.00 83.56 133 SER A CA 1
ATOM 1069 C C . SER A 1 133 ? -18.542 -6.715 10.532 1.00 83.56 133 SER A C 1
ATOM 1071 O O . SER A 1 133 ? -19.677 -6.307 10.281 1.00 83.56 133 SER A O 1
ATOM 1073 N N . THR A 1 134 ? -17.498 -6.422 9.766 1.00 87.81 134 THR A N 1
ATOM 1074 C CA . THR A 1 134 ? -17.562 -5.597 8.566 1.00 87.81 134 THR A CA 1
ATOM 1075 C C . THR A 1 134 ? -16.802 -6.255 7.427 1.00 87.81 134 THR A C 1
ATOM 1077 O O . THR A 1 134 ? -15.868 -7.037 7.625 1.00 87.81 134 THR A O 1
ATOM 1080 N N . GLU A 1 135 ? -17.227 -5.943 6.213 1.00 89.31 135 GLU A N 1
ATOM 1081 C CA . GLU A 1 135 ? -16.590 -6.406 4.997 1.00 89.31 135 GLU A CA 1
ATOM 1082 C C . GLU A 1 135 ? -15.836 -5.247 4.353 1.00 89.31 135 GLU A C 1
ATOM 1084 O O . GLU A 1 135 ? -16.387 -4.169 4.124 1.00 89.31 135 GLU A O 1
ATOM 1089 N N . ILE A 1 136 ? -14.554 -5.465 4.076 1.00 89.25 136 ILE A N 1
ATOM 1090 C CA . ILE A 1 136 ? -13.669 -4.459 3.503 1.00 89.25 136 ILE A CA 1
ATOM 1091 C C . ILE A 1 136 ? -13.066 -4.952 2.197 1.00 89.25 136 ILE A C 1
ATOM 1093 O O . ILE A 1 136 ? -12.681 -6.113 2.053 1.00 89.25 136 ILE A O 1
ATOM 1097 N N . VAL A 1 137 ? -12.922 -4.023 1.255 1.00 90.19 137 VAL A N 1
ATOM 1098 C CA . VAL A 1 137 ? -12.149 -4.224 0.031 1.00 90.19 137 VAL A CA 1
ATOM 1099 C C . VAL A 1 137 ? -10.892 -3.370 0.121 1.00 90.19 137 VAL A C 1
ATOM 1101 O O . VAL A 1 137 ? -10.960 -2.143 0.197 1.00 90.19 137 VAL A O 1
ATOM 1104 N N . GLY A 1 138 ? -9.734 -4.022 0.134 1.00 87.56 138 GLY A N 1
ATOM 1105 C CA . GLY A 1 138 ? -8.431 -3.378 0.287 1.00 87.56 138 GLY A CA 1
ATOM 1106 C C . GLY A 1 138 ? -7.454 -3.788 -0.806 1.00 87.56 138 GLY A C 1
ATOM 1107 O O . GLY A 1 138 ? -7.625 -4.811 -1.458 1.00 87.56 138 GLY A O 1
ATOM 1108 N N . ILE A 1 139 ? -6.406 -2.991 -1.009 1.00 88.38 139 ILE A N 1
ATOM 1109 C CA . ILE A 1 139 ? -5.303 -3.352 -1.907 1.00 88.38 139 ILE A CA 1
ATOM 1110 C C . ILE A 1 139 ? -4.195 -3.999 -1.082 1.00 88.38 139 ILE A C 1
ATOM 1112 O O . ILE A 1 139 ? -3.713 -3.414 -0.109 1.00 88.38 139 ILE A O 1
ATOM 1116 N N . VAL A 1 140 ? -3.745 -5.176 -1.507 1.00 87.62 140 VAL A N 1
ATOM 1117 C CA . VAL A 1 140 ? -2.610 -5.858 -0.887 1.00 87.62 140 VAL A CA 1
ATOM 1118 C C . VAL A 1 140 ? -1.318 -5.100 -1.181 1.00 87.62 140 VAL A C 1
ATOM 1120 O O . VAL A 1 140 ? -0.965 -4.815 -2.330 1.00 87.62 140 VAL A O 1
ATOM 1123 N N . ARG A 1 141 ? -0.566 -4.815 -0.120 1.00 83.56 141 ARG A N 1
ATOM 1124 C CA . ARG A 1 141 ? 0.789 -4.270 -0.184 1.00 83.56 141 ARG A CA 1
ATOM 1125 C C . ARG A 1 141 ? 1.721 -5.167 0.609 1.00 83.56 141 ARG A C 1
ATOM 1127 O O . ARG A 1 141 ? 1.415 -5.498 1.750 1.00 83.56 141 ARG A O 1
ATOM 1134 N N . LYS A 1 142 ? 2.867 -5.507 0.019 1.00 78.88 142 LYS A N 1
ATOM 1135 C CA . LYS A 1 142 ? 3.956 -6.141 0.764 1.00 78.88 142 LYS A CA 1
ATOM 1136 C C . LYS A 1 142 ? 4.466 -5.199 1.849 1.00 78.88 142 LYS A C 1
ATOM 1138 O O . LYS A 1 142 ? 4.360 -3.973 1.724 1.00 78.88 142 LYS A O 1
ATOM 1143 N N . THR A 1 143 ? 5.029 -5.788 2.897 1.00 71.88 143 THR A N 1
ATOM 1144 C CA . THR A 1 143 ? 5.806 -5.047 3.886 1.00 71.88 143 THR A CA 1
ATOM 1145 C C . THR A 1 143 ? 6.901 -4.287 3.151 1.00 71.88 143 THR A C 1
ATOM 1147 O O . THR A 1 143 ? 7.630 -4.849 2.333 1.00 71.88 143 THR A O 1
ATOM 1150 N N . GLU A 1 144 ? 6.947 -2.978 3.374 1.00 66.94 144 GLU A N 1
ATOM 1151 C CA . GLU A 1 144 ? 7.962 -2.127 2.770 1.00 66.94 144 GLU A CA 1
ATOM 1152 C C . GLU A 1 144 ? 9.336 -2.572 3.296 1.00 66.94 144 GLU A C 1
ATOM 1154 O O . GLU A 1 144 ? 9.456 -3.023 4.438 1.00 66.94 144 GLU A O 1
ATOM 1159 N N . GLN A 1 145 ? 10.385 -2.486 2.479 1.00 61.12 145 GLN A N 1
ATOM 1160 C CA . GLN A 1 145 ? 11.738 -2.695 2.986 1.00 61.12 145 GLN A CA 1
ATOM 1161 C C . GLN A 1 145 ? 12.163 -1.426 3.726 1.00 61.12 145 GLN A C 1
ATOM 1163 O O . GLN A 1 145 ? 12.021 -0.315 3.213 1.00 61.12 145 GLN A O 1
ATOM 1168 N N . ARG A 1 146 ? 12.659 -1.578 4.955 1.00 63.53 146 ARG A N 1
ATOM 1169 C CA . ARG A 1 146 ? 13.046 -0.437 5.786 1.00 63.53 146 ARG A CA 1
ATOM 1170 C C . ARG A 1 146 ? 14.162 0.366 5.115 1.00 63.53 146 ARG A C 1
ATOM 1172 O O . ARG A 1 146 ? 15.247 -0.159 4.888 1.00 63.53 146 ARG A O 1
ATOM 1179 N N . SER A 1 147 ? 13.921 1.659 4.888 1.00 61.53 147 SER A N 1
ATOM 1180 C CA . SER A 1 147 ? 14.982 2.583 4.476 1.00 61.53 147 SER A CA 1
ATOM 1181 C C . SER A 1 147 ? 15.975 2.809 5.629 1.00 61.53 147 SER A C 1
ATOM 1183 O O . SER A 1 147 ? 15.542 3.027 6.769 1.00 61.53 147 SER A O 1
ATOM 1185 N N . PRO A 1 148 ? 17.295 2.796 5.363 1.00 64.94 148 PRO A N 1
ATOM 1186 C CA . PRO A 1 148 ? 18.320 2.985 6.390 1.00 64.94 148 PRO A CA 1
ATOM 1187 C C . PRO A 1 148 ? 18.277 4.371 7.057 1.00 64.94 148 PRO A C 1
ATOM 1189 O O . PRO A 1 148 ? 18.807 4.530 8.151 1.00 64.94 148 PRO A O 1
ATOM 1192 N N . PHE A 1 149 ? 17.600 5.354 6.455 1.00 64.62 149 PHE A N 1
ATOM 1193 C CA . PHE A 1 149 ? 17.533 6.737 6.944 1.00 64.62 149 PHE A CA 1
ATOM 1194 C C . PHE A 1 149 ? 16.334 7.036 7.870 1.00 64.62 149 PHE A C 1
ATOM 1196 O O . PHE A 1 149 ? 16.037 8.199 8.129 1.00 64.62 149 PHE A O 1
ATOM 1203 N N . ILE A 1 150 ? 15.618 6.015 8.359 1.00 65.38 150 ILE A N 1
ATOM 1204 C CA . ILE A 1 150 ? 14.444 6.188 9.237 1.00 65.38 150 ILE A CA 1
ATOM 1205 C C . ILE A 1 150 ? 14.814 5.953 10.710 1.00 65.38 150 ILE A C 1
ATOM 1207 O O . ILE A 1 150 ? 15.345 4.891 11.069 1.00 65.38 150 ILE A O 1
ATOM 1211 N N . THR A 1 151 ? 14.453 6.916 11.567 1.00 69.31 151 THR A N 1
ATOM 1212 C CA . THR A 1 151 ? 14.571 6.846 13.033 1.00 69.31 151 THR A CA 1
ATOM 1213 C C . THR A 1 151 ? 13.898 5.588 13.590 1.00 69.31 151 THR A C 1
ATOM 1215 O O . THR A 1 151 ? 12.805 5.212 13.169 1.00 69.31 151 THR A O 1
ATOM 1218 N N . LYS A 1 152 ? 14.554 4.910 14.539 1.00 66.00 152 LYS A N 1
ATOM 1219 C CA . LYS A 1 152 ? 13.988 3.726 15.207 1.00 66.00 152 LYS A CA 1
ATOM 1220 C C . LYS A 1 152 ? 12.781 4.135 16.066 1.00 66.00 152 LYS A C 1
ATOM 1222 O O . LYS A 1 152 ? 12.870 5.120 16.794 1.00 66.00 152 LYS A O 1
ATOM 1227 N N . SER A 1 153 ? 11.687 3.372 15.997 1.00 58.91 153 SER A N 1
ATOM 1228 C CA . SER A 1 153 ? 10.554 3.518 16.924 1.00 58.91 153 SER A CA 1
ATOM 1229 C C . SER A 1 153 ? 10.984 3.185 18.353 1.00 58.91 153 SER A C 1
ATOM 1231 O O . SER A 1 153 ? 11.834 2.314 18.556 1.00 58.91 153 SER A O 1
ATOM 1233 N N . ARG A 1 154 ? 10.397 3.870 19.338 1.00 68.44 154 ARG A N 1
ATOM 1234 C CA . ARG A 1 154 ? 10.587 3.553 20.756 1.00 68.44 154 ARG A CA 1
ATOM 1235 C C . ARG A 1 154 ? 9.594 2.456 21.166 1.00 68.44 154 ARG A C 1
ATOM 1237 O O . ARG A 1 154 ? 8.417 2.574 20.830 1.00 68.44 154 ARG A O 1
ATOM 1244 N N . PRO A 1 155 ? 10.033 1.386 21.849 1.00 54.72 155 PRO A N 1
ATOM 1245 C CA . PRO A 1 155 ? 9.116 0.367 22.352 1.00 54.72 155 PRO A CA 1
ATOM 1246 C C . PRO A 1 155 ? 8.219 0.970 23.447 1.00 54.72 155 PRO A C 1
ATOM 1248 O O . PRO A 1 155 ? 8.727 1.608 24.365 1.00 54.72 155 PRO A O 1
ATOM 1251 N N . GLY A 1 156 ? 6.897 0.792 23.330 1.00 58.31 156 GLY A N 1
ATOM 1252 C CA . GLY A 1 156 ? 5.894 1.274 24.297 1.00 58.31 156 GLY A CA 1
ATOM 1253 C C . GLY A 1 156 ? 5.039 2.465 23.840 1.00 58.31 156 GLY A C 1
ATOM 1254 O O . GLY A 1 156 ? 4.081 2.814 24.521 1.00 58.31 156 GLY A O 1
ATOM 1255 N N . GLU A 1 157 ? 5.340 3.072 22.690 1.00 60.56 157 GLU A N 1
ATOM 1256 C CA . GLU A 1 157 ? 4.533 4.150 22.109 1.00 60.56 157 GLU A CA 1
ATOM 1257 C C . GLU A 1 157 ? 3.725 3.612 20.916 1.00 60.56 157 GLU A C 1
ATOM 1259 O O . GLU A 1 157 ? 4.279 2.946 20.041 1.00 60.56 157 GLU A O 1
ATOM 1264 N N . ASN A 1 158 ? 2.432 3.945 20.817 1.00 61.28 158 ASN A N 1
ATOM 1265 C CA . ASN A 1 158 ? 1.580 3.572 19.668 1.00 61.28 158 ASN A CA 1
ATOM 1266 C C . ASN A 1 158 ? 1.931 4.348 18.379 1.00 61.28 158 ASN A C 1
ATOM 1268 O O . ASN A 1 158 ? 1.149 4.383 17.425 1.00 61.28 158 ASN A O 1
ATOM 1272 N N . LEU A 1 159 ? 3.103 4.984 18.347 1.00 61.97 159 LEU A N 1
ATOM 1273 C CA . LEU A 1 159 ? 3.655 5.712 17.221 1.00 61.97 159 LEU A CA 1
ATOM 1274 C C . LEU A 1 159 ? 4.798 4.902 16.606 1.00 61.97 159 LEU A C 1
ATOM 1276 O O . LEU A 1 159 ? 5.906 4.830 17.136 1.00 61.97 159 LEU A O 1
ATOM 1280 N N . LEU A 1 160 ? 4.548 4.332 15.432 1.00 62.28 160 LEU A N 1
ATOM 1281 C CA . LEU A 1 160 ? 5.595 3.737 14.619 1.00 62.28 160 LEU A CA 1
ATOM 1282 C C . LEU A 1 160 ? 6.100 4.744 13.586 1.00 62.28 160 LEU A C 1
ATOM 1284 O O . LEU A 1 160 ? 5.339 5.445 12.933 1.00 62.28 160 LEU A O 1
ATOM 1288 N N . HIS A 1 161 ? 7.406 4.785 13.352 1.00 56.03 161 HIS A N 1
ATOM 1289 C CA . HIS A 1 161 ? 7.946 5.517 12.199 1.00 56.03 161 HIS A CA 1
ATOM 1290 C C . HIS A 1 161 ? 7.899 4.684 10.912 1.00 56.03 161 HIS A C 1
ATOM 1292 O O . HIS A 1 161 ? 7.946 5.229 9.809 1.00 56.03 161 HIS A O 1
ATOM 1298 N N . PHE A 1 162 ? 7.784 3.362 11.049 1.00 57.00 162 PHE A N 1
ATOM 1299 C CA . PHE A 1 162 ? 7.826 2.406 9.954 1.00 57.00 162 PHE A CA 1
ATOM 1300 C C . PHE A 1 162 ? 6.872 1.234 10.195 1.00 57.00 162 PHE A C 1
ATOM 1302 O O . PHE A 1 162 ? 6.657 0.837 11.338 1.00 57.00 162 PHE A O 1
ATOM 1309 N N . ARG A 1 163 ? 6.333 0.645 9.121 1.00 56.62 163 ARG A N 1
ATOM 1310 C CA . ARG A 1 163 ? 5.505 -0.564 9.209 1.00 56.62 163 ARG A CA 1
ATOM 1311 C C . ARG A 1 163 ? 6.413 -1.772 9.463 1.00 56.62 163 ARG A C 1
ATOM 1313 O O . ARG A 1 163 ? 6.984 -2.313 8.523 1.00 56.62 163 ARG A O 1
ATOM 1320 N N . GLN A 1 164 ? 6.578 -2.160 10.724 1.00 51.97 164 GLN A N 1
ATOM 1321 C CA . GLN A 1 164 ? 7.291 -3.385 11.096 1.00 51.97 164 GLN A CA 1
ATOM 1322 C C . GLN A 1 164 ? 6.327 -4.572 11.132 1.00 51.97 164 GLN A C 1
ATOM 1324 O O . GLN A 1 164 ? 5.201 -4.430 11.602 1.00 51.97 164 GLN A O 1
ATOM 1329 N N . ASP A 1 165 ? 6.785 -5.716 10.627 1.00 50.75 165 ASP A N 1
ATOM 1330 C CA . ASP A 1 165 ? 6.115 -6.999 10.824 1.00 50.75 165 ASP A CA 1
ATOM 1331 C C . ASP A 1 165 ? 6.462 -7.491 12.235 1.00 50.75 165 ASP A C 1
ATOM 1333 O O . ASP A 1 165 ? 7.638 -7.682 12.550 1.00 50.75 165 ASP A O 1
ATOM 1337 N N . GLN A 1 166 ? 5.460 -7.579 13.106 1.00 46.31 166 GLN A N 1
ATOM 1338 C CA . GLN A 1 166 ? 5.590 -8.150 14.446 1.00 46.31 166 GLN A CA 1
ATOM 1339 C C . GLN A 1 166 ? 5.141 -9.605 14.317 1.00 46.31 166 GLN A C 1
ATOM 1341 O O . GLN A 1 166 ? 3.965 -9.908 14.515 1.00 46.31 166 GLN A O 1
ATOM 1346 N N . ARG A 1 167 ? 6.050 -10.464 13.856 1.00 35.59 167 ARG A N 1
ATOM 1347 C CA . ARG A 1 167 ? 5.829 -11.910 13.799 1.00 35.59 167 ARG A CA 1
ATOM 1348 C C . ARG A 1 167 ? 6.287 -12.568 15.090 1.00 35.59 167 ARG A C 1
ATOM 1350 O O . ARG A 1 167 ? 7.324 -12.113 15.622 1.00 35.59 167 ARG A O 1
#

Sequence (167 aa):
MLVIPVSTLALGIWQVFRWRWKLGLIAEMRRTTLADPVPLPRKIEKLEYRKVQVKGEFDYSNQVLIGPRALVSSEDRTSGRQMSRGVFSSGSTRNGYHIITPFKVEGNGETILVNRGWVESRNFSKYNHVQGSTEIVGIVRKTEQRSPFITKSRPGENLLHFRQDQR

Secondary structure (DSSP, 8-state):
--HHHHHHHHHHHHHHHHHHHHHHHHHHHHHHHHSPPEE--S--TT-TT-EEEEEEEE--TT-EEEEEEE---HHHHHSSGGGS-STT--S---EEEEEEEEEEETTT--EEEEEEEEEETT-GGGG----S-EEEEEE--PPPPPPTTSPPPPTT-SEESS-----

InterPro domains:
  IPR002994 Surfeit locus 1/Shy1 [PF02104] (4-155)
  IPR002994 Surfeit locus 1/Shy1 [PS50895] (1-167)
  IPR002994 Surfeit locus 1/Shy1 [cd06662] (8-163)
  IPR045214 Surfeit locus 1/4 [PTHR23427] (1-163)

pLDDT: mean 76.23, std 14.51, range [35.59, 95.88]

Organism: Orchesella cincta (NCBI:txid48709)

Radius of gyration: 20.81 Å; chains: 1; bounding box: 56×45×56 Å